Protein AF-A0A222VJP7-F1 (afdb_monomer_lite)

pLDDT: mean 75.84, std 18.6, range [34.06, 97.31]

Foldseek 3Di:
DDDDDDDPDDPDDPPQPDDPVPPPPCLVVLLVVLVVLLVVLVVCLVVLVVQLVDQDALVVVPDVCSVCRVVVNVVSNVSSVVSNVVSVVSNVVSVVSNVVSVVVVVVVVVVVVVSVVVRVVD

Radius of gyration: 29.97 Å; chains: 1; bounding box: 57×26×100 Å

Organism: NCBI:txid530584

Secondary structure (DSSP, 8-state):
---------------S-PPPTT-S-THHHHHHHHHHHHHHHHHHHHHHHHHHT----GGGG-TTTGGGHHHHHHHHHHHHHHHHHHHHHHHHHHHHHHHHHHHHHHHHHHHHHHHHHHHTT-

Structure (mmCIF, N/CA/C/O backbone):
data_AF-A0A222VJP7-F1
#
_entry.id   AF-A0A222VJP7-F1
#
loop_
_atom_site.group_PDB
_atom_site.id
_atom_site.type_symbol
_atom_site.label_atom_id
_atom_site.label_alt_id
_atom_site.label_comp_id
_atom_site.label_asym_id
_atom_site.label_entity_id
_atom_site.label_seq_id
_atom_site.pdbx_PDB_ins_code
_atom_site.Cartn_x
_atom_site.Cartn_y
_atom_site.Cartn_z
_atom_site.occupancy
_atom_site.B_iso_or_equiv
_atom_site.auth_seq_id
_atom_site.auth_comp_id
_atom_site.auth_asym_id
_atom_site.auth_atom_id
_atom_site.pdbx_PDB_model_num
ATOM 1 N N . MET A 1 1 ? -6.882 19.322 73.094 1.00 38.41 1 MET A N 1
ATOM 2 C CA . MET A 1 1 ? -6.525 18.138 72.287 1.00 38.41 1 MET A CA 1
ATOM 3 C C . MET A 1 1 ? -7.823 17.603 71.720 1.00 38.41 1 MET A C 1
ATOM 5 O O . MET A 1 1 ? -8.684 17.177 72.476 1.00 38.41 1 MET A O 1
ATOM 9 N N . THR A 1 2 ? -8.009 17.835 70.427 1.00 38.91 2 THR A N 1
ATOM 10 C CA . THR A 1 2 ? -9.276 17.767 69.694 1.00 38.91 2 THR A CA 1
ATOM 11 C C . THR A 1 2 ? -9.399 16.424 68.994 1.00 38.91 2 THR A C 1
ATOM 13 O O . THR A 1 2 ? -8.459 16.036 68.311 1.00 38.91 2 THR A O 1
ATOM 16 N N . THR A 1 3 ? -10.562 15.783 69.080 1.00 38.00 3 THR A N 1
ATOM 17 C CA . THR A 1 3 ? -11.137 14.991 67.980 1.00 38.00 3 THR A CA 1
ATOM 18 C C . THR A 1 3 ? -12.668 15.050 68.071 1.00 38.00 3 THR A C 1
ATOM 20 O O . THR A 1 3 ? -13.276 14.632 69.051 1.00 38.00 3 THR A O 1
ATOM 23 N N . VAL A 1 4 ? -13.260 15.663 67.042 1.00 43.66 4 VAL A N 1
ATOM 24 C CA . VAL A 1 4 ? -14.690 15.698 66.664 1.00 43.66 4 VAL A CA 1
ATOM 25 C C . VAL A 1 4 ? -14.818 14.762 65.413 1.00 43.66 4 VAL A C 1
ATOM 27 O O . VAL A 1 4 ? -13.783 14.282 64.952 1.00 43.66 4 VAL A O 1
ATOM 30 N N . PRO A 1 5 ? -16.000 14.431 64.848 1.00 60.31 5 PRO A N 1
ATOM 31 C CA . PRO A 1 5 ? -16.631 13.104 64.925 1.00 60.31 5 PRO A CA 1
ATOM 32 C C . PRO A 1 5 ? -17.114 12.553 63.545 1.00 60.31 5 PRO A C 1
ATOM 34 O O . PRO A 1 5 ? -16.865 13.165 62.515 1.00 60.31 5 PRO A O 1
ATOM 37 N N . ARG A 1 6 ? -17.946 11.491 63.579 1.00 41.00 6 ARG A N 1
ATOM 38 C CA . ARG A 1 6 ? -18.992 11.080 62.596 1.00 41.00 6 ARG A CA 1
ATOM 39 C C . ARG A 1 6 ? -18.591 10.395 61.277 1.00 41.00 6 ARG A C 1
ATOM 41 O O . ARG A 1 6 ? -17.848 10.944 60.480 1.00 41.00 6 ARG A O 1
ATOM 48 N N . GLY A 1 7 ? -19.292 9.286 60.997 1.00 34.06 7 GLY A N 1
ATOM 49 C CA . GLY A 1 7 ? -19.530 8.797 59.635 1.00 34.06 7 GLY A CA 1
ATOM 50 C C . GLY A 1 7 ? -19.809 7.295 59.509 1.00 34.06 7 GLY A C 1
ATOM 51 O O . GLY A 1 7 ? -19.075 6.629 58.800 1.00 34.06 7 GLY A O 1
ATOM 52 N N . ASN A 1 8 ? -20.838 6.751 60.174 1.00 45.50 8 ASN A N 1
ATOM 53 C CA . ASN A 1 8 ? -21.415 5.464 59.756 1.00 45.50 8 ASN A CA 1
ATOM 54 C C . ASN A 1 8 ? -22.452 5.782 58.674 1.00 45.50 8 ASN A C 1
ATOM 56 O O . ASN A 1 8 ? -23.554 6.219 59.004 1.00 45.50 8 ASN A O 1
ATOM 60 N N . GLY A 1 9 ? -22.066 5.635 57.411 1.00 36.75 9 GLY A N 1
ATOM 61 C CA . GLY A 1 9 ? -22.942 5.794 56.258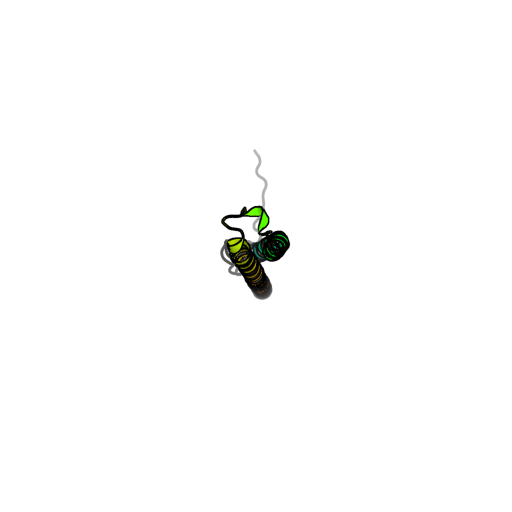 1.00 36.75 9 GLY A CA 1
ATOM 62 C C . GLY A 1 9 ? -22.513 4.828 55.166 1.00 36.75 9 GLY A C 1
ATOM 63 O O . GLY A 1 9 ? -21.488 5.051 54.536 1.00 36.75 9 GLY A O 1
ATOM 64 N N . ASP A 1 10 ? -23.290 3.757 55.028 1.00 40.00 10 ASP A N 1
ATOM 65 C CA . ASP A 1 10 ? -23.617 3.062 53.782 1.00 40.00 10 ASP A CA 1
ATOM 66 C C . ASP A 1 10 ? -22.479 2.844 52.771 1.00 40.00 10 ASP A C 1
ATOM 68 O O . ASP A 1 10 ? -22.461 3.429 51.685 1.00 40.00 10 ASP A O 1
ATOM 72 N N . ASP A 1 11 ? -21.585 1.898 53.078 1.00 37.91 11 ASP A N 1
ATOM 73 C CA . ASP A 1 11 ? -20.779 1.238 52.047 1.00 37.91 11 ASP A CA 1
ATOM 74 C C . ASP A 1 11 ? -21.700 0.342 51.212 1.00 37.91 11 ASP A C 1
ATOM 76 O O . ASP A 1 11 ? -21.974 -0.822 51.514 1.00 37.91 11 ASP A O 1
ATOM 80 N N . SER A 1 12 ? -22.237 0.971 50.175 1.00 40.56 12 SER A N 1
ATOM 81 C CA . SER A 1 12 ? -23.104 0.387 49.168 1.00 40.56 12 SER A CA 1
ATOM 82 C C . SER A 1 12 ? -22.377 -0.779 48.503 1.00 40.56 12 SER A C 1
ATOM 84 O O . SER A 1 12 ? -21.346 -0.618 47.851 1.00 40.56 12 SER A O 1
ATOM 86 N N . SER A 1 13 ? -22.933 -1.970 48.692 1.00 39.81 13 SER A N 1
ATOM 87 C CA . SER A 1 13 ? -22.535 -3.224 48.071 1.00 39.81 13 SER A CA 1
ATOM 88 C C . SER A 1 13 ? -22.525 -3.115 46.544 1.00 39.81 13 SER A C 1
ATOM 90 O O . SER A 1 13 ? -23.553 -3.285 45.889 1.00 39.81 13 SER A O 1
ATOM 92 N N . SER A 1 14 ? -21.339 -2.874 45.983 1.00 45.31 14 SER A N 1
ATOM 93 C CA . SER A 1 14 ? -21.020 -3.077 44.569 1.00 45.31 14 SER A CA 1
ATOM 94 C C . SER A 1 14 ? -21.172 -4.564 44.229 1.00 45.31 14 SER A C 1
ATOM 96 O O . SER A 1 14 ? -20.261 -5.364 44.441 1.00 45.31 14 SER A O 1
ATOM 98 N N . SER A 1 15 ? -22.367 -4.957 43.783 1.00 45.03 15 SER A N 1
ATOM 99 C CA . SER A 1 15 ? -22.682 -6.325 43.342 1.00 45.03 15 SER A CA 1
ATOM 100 C C . SER A 1 15 ? -22.755 -6.472 41.816 1.00 45.03 15 SER A C 1
ATOM 102 O O . SER A 1 15 ? -23.152 -7.519 41.310 1.00 45.03 15 SER A O 1
ATOM 104 N N . GLY A 1 16 ? -22.302 -5.465 41.067 1.00 45.78 16 GLY A N 1
ATOM 105 C CA . GLY A 1 16 ? -21.965 -5.623 39.656 1.00 45.78 16 GLY A CA 1
ATOM 106 C C . GLY A 1 16 ? -20.505 -6.042 39.541 1.00 45.78 16 GLY A C 1
ATOM 107 O O . GLY A 1 16 ? -19.625 -5.312 39.988 1.00 45.78 16 GLY A O 1
ATOM 108 N N . VAL A 1 17 ? -20.227 -7.209 38.959 1.00 55.66 17 VAL A N 1
ATOM 109 C CA . VAL A 1 17 ? -18.856 -7.555 38.567 1.00 55.66 17 VAL A CA 1
ATOM 110 C C . VAL A 1 17 ? -18.446 -6.551 37.492 1.00 55.66 17 VAL A C 1
ATOM 112 O O . VAL A 1 17 ? -18.875 -6.665 36.346 1.00 55.66 17 VAL A O 1
ATOM 115 N N . SER A 1 18 ? -17.664 -5.538 37.866 1.00 52.44 18 SER A N 1
ATOM 116 C CA . SER A 1 18 ? -16.972 -4.693 36.897 1.00 52.44 18 SER A CA 1
ATOM 117 C C . SER A 1 18 ? -16.168 -5.596 35.967 1.00 52.44 18 SER A C 1
ATOM 119 O O . SER A 1 18 ? -15.537 -6.552 36.432 1.00 52.44 18 SER A O 1
ATOM 121 N N . ALA A 1 19 ? -16.194 -5.310 34.662 1.00 53.53 19 ALA A N 1
ATOM 122 C CA . ALA A 1 19 ? -15.258 -5.930 33.732 1.00 53.53 19 ALA A CA 1
ATOM 123 C C . ALA A 1 19 ? -13.843 -5.814 34.338 1.00 53.53 19 ALA A C 1
ATOM 125 O O . ALA A 1 19 ? -13.521 -4.740 34.855 1.00 53.53 19 ALA A O 1
ATOM 126 N N . PRO A 1 20 ? -13.036 -6.895 34.367 1.00 53.00 20 PRO A N 1
ATOM 127 C CA . PRO A 1 20 ? -11.716 -6.844 34.984 1.00 53.00 20 PRO A CA 1
ATOM 128 C C . PRO A 1 20 ? -10.933 -5.657 34.420 1.00 53.00 20 PRO A C 1
ATOM 130 O O . PRO A 1 20 ? -10.951 -5.462 33.202 1.00 53.00 20 PRO A O 1
ATOM 133 N N . ASP A 1 21 ? -10.264 -4.882 35.279 1.00 48.41 21 ASP A N 1
ATOM 134 C CA . ASP A 1 21 ? -9.384 -3.794 34.843 1.00 48.41 21 ASP A CA 1
ATOM 135 C C . ASP A 1 21 ? -8.430 -4.334 33.763 1.00 48.41 21 ASP A C 1
ATOM 137 O O . ASP A 1 21 ? -7.602 -5.209 34.028 1.00 48.41 21 ASP A O 1
ATOM 141 N N . GLY A 1 22 ? -8.618 -3.873 32.522 1.00 50.16 22 GLY A N 1
ATOM 142 C CA . GLY A 1 22 ? -7.939 -4.399 31.331 1.00 50.16 22 GLY A CA 1
ATOM 143 C C . GLY A 1 22 ? -8.855 -4.887 30.198 1.00 50.16 22 GLY A C 1
ATOM 144 O O . GLY A 1 22 ? -8.363 -5.075 29.092 1.00 50.16 22 GLY A O 1
ATOM 145 N N . TYR A 1 23 ? -10.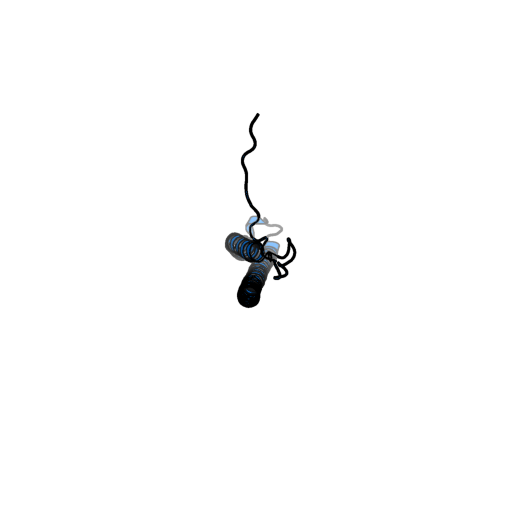166 -5.039 30.425 1.00 45.72 23 TYR A N 1
ATOM 146 C CA . TYR A 1 23 ? -11.187 -5.267 29.381 1.00 45.72 23 TYR A CA 1
ATOM 147 C C . TYR A 1 23 ? -11.831 -3.959 28.893 1.00 45.72 23 TYR A C 1
ATOM 149 O O . TYR A 1 23 ? -13.028 -3.891 28.645 1.00 45.72 23 TYR A O 1
ATOM 157 N N . THR A 1 24 ? -11.052 -2.889 28.766 1.00 53.81 24 THR A N 1
ATOM 158 C CA . THR A 1 24 ? -11.414 -1.841 27.809 1.00 53.81 24 THR A CA 1
ATOM 159 C C . THR A 1 24 ? -11.028 -2.402 26.454 1.00 53.81 24 THR A C 1
ATOM 161 O O . THR A 1 24 ? -9.826 -2.569 26.224 1.00 53.81 24 THR A O 1
ATOM 164 N N . ALA A 1 25 ? -11.973 -2.775 25.587 1.00 55.56 25 ALA A N 1
ATOM 165 C CA . ALA A 1 25 ? -11.571 -3.187 24.258 1.00 55.56 25 ALA A CA 1
ATOM 166 C C . ALA A 1 25 ? -10.729 -2.071 23.658 1.00 55.56 25 ALA A C 1
ATOM 168 O O . ALA A 1 25 ? -11.068 -0.887 23.693 1.00 55.56 25 ALA A O 1
ATOM 169 N N . ASP A 1 26 ? -9.603 -2.474 23.093 1.00 66.19 26 ASP A N 1
ATOM 170 C CA . ASP A 1 26 ? -8.691 -1.585 22.397 1.00 66.19 26 ASP A CA 1
ATOM 171 C C . ASP A 1 26 ? -9.291 -1.165 21.033 1.00 66.19 26 ASP A C 1
ATOM 173 O O . ASP A 1 26 ? -8.601 -0.972 20.042 1.00 66.19 26 ASP A O 1
ATOM 177 N N . THR A 1 27 ? -10.622 -1.058 20.952 1.00 67.75 27 THR A N 1
ATOM 178 C CA . THR A 1 27 ? -11.419 -0.698 19.774 1.00 67.75 27 THR A CA 1
ATOM 179 C C . THR A 1 27 ? -11.080 0.700 19.295 1.00 67.75 27 THR A C 1
ATOM 181 O O . THR A 1 27 ? -10.979 0.929 18.092 1.00 67.75 27 THR A O 1
ATOM 184 N N . GLY A 1 28 ? -10.800 1.612 20.231 1.00 68.25 28 GLY A N 1
ATOM 185 C CA . GLY A 1 28 ? -10.239 2.924 19.925 1.00 68.25 28 GLY A CA 1
ATOM 186 C C . GLY A 1 28 ? -8.885 2.835 19.214 1.00 68.25 28 GLY A C 1
ATOM 187 O O . GLY A 1 28 ? -8.657 3.571 18.252 1.00 68.25 28 GLY A O 1
ATOM 188 N N . SER A 1 29 ? -8.000 1.912 19.617 1.00 78.50 29 SER A N 1
ATOM 189 C CA . SER A 1 29 ? -6.724 1.712 18.920 1.00 78.50 29 SER A CA 1
ATOM 190 C C . SER A 1 29 ? -6.902 0.995 17.585 1.00 78.50 29 SER A C 1
ATOM 192 O O . SER A 1 29 ? -6.191 1.328 16.644 1.00 78.50 29 SER A O 1
ATOM 194 N N . MET A 1 30 ? -7.869 0.081 17.455 1.00 82.88 30 MET A N 1
ATOM 195 C CA . MET A 1 30 ? -8.190 -0.577 16.183 1.00 82.88 30 MET A CA 1
ATOM 196 C C . MET A 1 30 ? -8.661 0.431 15.135 1.00 82.88 30 MET A C 1
ATOM 198 O O . MET A 1 30 ? -8.152 0.429 14.017 1.00 82.88 30 MET A O 1
ATOM 202 N N . VAL A 1 31 ? -9.589 1.323 15.495 1.00 84.69 31 VAL A N 1
ATOM 203 C CA . VAL A 1 31 ? -10.075 2.378 14.591 1.00 84.69 31 VAL A CA 1
ATOM 204 C C . VAL A 1 31 ? -8.942 3.339 14.222 1.00 84.69 31 VAL A C 1
ATOM 206 O O . VAL A 1 31 ? -8.763 3.644 13.046 1.00 84.69 31 VAL A O 1
ATOM 209 N N . SER A 1 32 ? -8.131 3.754 15.198 1.00 85.31 32 SER A N 1
ATOM 210 C CA . SER A 1 32 ? -6.964 4.615 14.959 1.00 85.31 32 SER A CA 1
ATOM 211 C C . SER A 1 32 ? -5.924 3.956 14.042 1.00 85.31 32 SER A C 1
ATOM 213 O O . SER A 1 32 ? -5.421 4.578 13.109 1.00 85.31 32 SER A O 1
ATOM 215 N N . GLN A 1 33 ? -5.641 2.665 14.232 1.00 88.25 33 GLN A N 1
ATOM 216 C CA . GLN A 1 33 ? -4.727 1.911 13.371 1.00 88.25 33 GLN A CA 1
ATOM 217 C C . GLN A 1 33 ? -5.298 1.704 11.963 1.00 88.25 33 GLN A C 1
ATOM 219 O O . GLN A 1 33 ? -4.556 1.805 10.991 1.00 88.25 33 GLN A O 1
ATOM 224 N N . ALA A 1 34 ? -6.604 1.458 11.828 1.00 89.31 34 ALA A N 1
ATOM 225 C CA . ALA A 1 34 ? -7.267 1.388 10.527 1.00 89.31 34 ALA A CA 1
ATOM 226 C C . ALA A 1 34 ? -7.165 2.717 9.762 1.00 89.31 34 ALA A C 1
ATOM 228 O O . ALA A 1 34 ? -6.880 2.716 8.563 1.00 89.31 34 ALA A O 1
ATOM 229 N N . GLN A 1 35 ? -7.338 3.846 10.454 1.00 91.25 35 GLN A N 1
ATOM 230 C CA . GLN A 1 35 ? -7.126 5.177 9.882 1.00 91.25 35 GLN A CA 1
ATOM 231 C C . GLN A 1 35 ? -5.671 5.367 9.452 1.00 91.25 35 GLN A C 1
ATOM 233 O O . GLN A 1 35 ? -5.429 5.672 8.294 1.00 91.25 35 GLN A O 1
ATOM 238 N N . ALA A 1 36 ? -4.703 5.055 10.318 1.00 94.00 36 ALA A N 1
ATOM 239 C CA . ALA A 1 36 ? -3.284 5.182 9.986 1.00 94.00 36 ALA A CA 1
ATOM 240 C C . ALA A 1 36 ? -2.866 4.333 8.768 1.00 94.00 36 ALA A C 1
ATOM 242 O O . ALA A 1 36 ? -2.056 4.775 7.956 1.00 94.00 36 ALA A O 1
ATOM 243 N N . ILE A 1 37 ? -3.419 3.121 8.616 1.00 92.62 37 ILE A N 1
ATOM 244 C CA . ILE A 1 37 ? -3.200 2.295 7.417 1.00 92.62 37 ILE A CA 1
ATOM 245 C C . ILE A 1 37 ? -3.813 2.966 6.186 1.00 92.62 37 ILE A C 1
ATOM 247 O O . ILE A 1 37 ? -3.188 2.967 5.129 1.00 92.62 37 ILE A O 1
ATOM 251 N N . SER A 1 38 ? -5.019 3.521 6.312 1.00 93.88 38 SER A N 1
ATOM 252 C CA . SER A 1 38 ? -5.706 4.184 5.199 1.00 93.88 38 SER A CA 1
ATOM 253 C C . SER A 1 38 ? -4.936 5.422 4.739 1.00 93.88 38 SER A C 1
ATOM 255 O O . SER A 1 38 ? -4.646 5.533 3.554 1.00 93.88 38 SER A O 1
ATOM 257 N N . ASP A 1 39 ? -4.496 6.269 5.672 1.00 95.88 39 ASP A N 1
ATOM 258 C CA . ASP A 1 39 ? -3.694 7.465 5.392 1.00 95.88 39 ASP A CA 1
ATOM 259 C C . ASP A 1 39 ? -2.372 7.105 4.690 1.00 95.88 39 ASP A C 1
ATOM 261 O O . ASP A 1 39 ? -2.000 7.708 3.684 1.00 95.88 39 ASP A O 1
ATOM 265 N N . ALA A 1 40 ? -1.675 6.069 5.173 1.00 96.00 40 ALA A N 1
ATOM 266 C CA . ALA A 1 40 ? -0.436 5.601 4.553 1.00 96.00 40 ALA A CA 1
ATOM 267 C C . ALA A 1 40 ? -0.662 5.037 3.138 1.00 96.00 40 ALA A C 1
ATOM 269 O O . ALA A 1 40 ? 0.195 5.176 2.266 1.00 96.00 40 ALA A O 1
ATOM 270 N N . VAL A 1 41 ? -1.811 4.398 2.895 1.00 95.44 41 VAL A N 1
ATOM 271 C CA . VAL A 1 41 ? -2.199 3.944 1.554 1.00 95.44 41 VAL A CA 1
ATOM 272 C C . VAL A 1 41 ? -2.500 5.133 0.646 1.00 95.44 41 VAL A C 1
ATOM 274 O O . VAL A 1 41 ? -2.031 5.137 -0.489 1.00 95.44 41 VAL A O 1
ATOM 277 N N . GLU A 1 42 ? -3.226 6.144 1.125 1.00 93.81 42 GLU A N 1
ATOM 278 C CA . GLU A 1 42 ? -3.513 7.366 0.362 1.00 93.81 42 GLU A CA 1
ATOM 279 C C . GLU A 1 42 ? -2.233 8.117 -0.031 1.00 93.81 42 GLU A C 1
ATOM 281 O O . GLU A 1 42 ? -2.149 8.644 -1.140 1.00 93.81 42 GLU A O 1
ATOM 286 N N . GLU A 1 43 ? -1.212 8.114 0.830 1.00 94.50 43 GLU A N 1
ATOM 287 C CA . GLU A 1 43 ? 0.107 8.678 0.521 1.00 94.50 43 GLU A CA 1
ATOM 288 C C . GLU A 1 43 ? 0.890 7.827 -0.496 1.00 94.50 43 GLU A C 1
ATOM 290 O O . GLU A 1 43 ? 1.514 8.366 -1.410 1.00 94.50 43 GLU A O 1
ATOM 295 N N . ALA A 1 44 ? 0.847 6.496 -0.377 1.00 91.19 44 ALA A N 1
ATOM 296 C CA . ALA A 1 44 ? 1.627 5.588 -1.223 1.00 91.19 44 ALA A CA 1
ATOM 297 C C . ALA A 1 44 ? 1.013 5.341 -2.613 1.00 91.19 44 ALA A C 1
ATOM 299 O O . ALA A 1 44 ? 1.728 5.037 -3.573 1.00 91.19 44 ALA A O 1
ATOM 300 N N . GLN A 1 45 ? -0.309 5.446 -2.747 1.00 91.69 45 GLN A N 1
ATOM 301 C CA . GLN A 1 45 ? -1.026 5.104 -3.975 1.00 91.69 45 GLN A CA 1
ATOM 302 C C . GLN A 1 45 ? -0.621 5.976 -5.184 1.00 91.69 45 GLN A C 1
ATOM 304 O O . GLN A 1 45 ? -0.381 5.401 -6.251 1.00 91.69 45 GLN A O 1
ATOM 309 N N . PRO A 1 46 ? -0.445 7.308 -5.058 1.00 93.06 46 PRO A N 1
ATOM 310 C CA . PRO A 1 46 ? 0.080 8.138 -6.141 1.00 93.06 46 PRO A CA 1
ATOM 311 C C . PRO A 1 46 ? 1.500 7.745 -6.567 1.00 93.06 46 PRO A C 1
ATOM 313 O O . PRO A 1 46 ? 1.822 7.791 -7.753 1.00 93.06 46 PRO A O 1
ATOM 316 N N . GLU A 1 47 ? 2.367 7.339 -5.633 1.00 92.38 47 GLU A N 1
ATOM 317 C CA . GLU A 1 47 ? 3.710 6.862 -5.984 1.00 92.38 47 GLU A CA 1
ATOM 318 C C . GLU A 1 47 ? 3.659 5.542 -6.758 1.00 92.38 47 GLU A C 1
ATOM 320 O O . GLU A 1 47 ? 4.360 5.388 -7.760 1.00 92.38 47 GLU A O 1
ATOM 325 N N . ALA A 1 48 ? 2.792 4.612 -6.348 1.00 90.12 48 ALA A N 1
ATOM 326 C CA . ALA A 1 48 ? 2.574 3.354 -7.058 1.00 90.12 48 ALA A CA 1
ATOM 327 C C . ALA A 1 48 ? 2.036 3.573 -8.485 1.00 90.12 48 ALA A C 1
ATOM 329 O O . ALA A 1 48 ? 2.480 2.904 -9.424 1.00 90.12 48 ALA A O 1
ATOM 330 N N . GLU A 1 49 ? 1.121 4.529 -8.664 1.00 89.56 49 GLU A N 1
ATOM 331 C CA . GLU A 1 49 ? 0.593 4.921 -9.975 1.00 89.56 49 GLU A CA 1
ATOM 332 C C . GLU A 1 49 ? 1.686 5.538 -10.861 1.00 89.56 49 GLU A C 1
ATOM 334 O O . GLU A 1 49 ? 1.886 5.103 -11.999 1.00 89.56 49 GLU A O 1
ATOM 339 N N . ASN A 1 50 ? 2.455 6.488 -10.321 1.00 90.62 50 ASN A N 1
ATOM 340 C CA . ASN A 1 50 ? 3.566 7.127 -11.031 1.00 90.62 50 ASN A CA 1
ATOM 341 C C . ASN A 1 50 ? 4.644 6.118 -11.443 1.00 90.62 50 ASN A C 1
ATOM 343 O O . ASN A 1 50 ? 5.166 6.179 -12.560 1.00 90.62 50 ASN A O 1
ATOM 347 N N . LEU A 1 51 ? 4.955 5.159 -10.570 1.00 87.81 51 LEU A N 1
ATOM 348 C CA . LEU A 1 51 ? 5.884 4.081 -10.879 1.00 87.81 51 LEU A CA 1
ATOM 349 C C . LEU A 1 51 ? 5.391 3.266 -12.078 1.00 87.81 51 LEU A C 1
ATOM 351 O O . LEU A 1 51 ? 6.145 3.063 -13.024 1.00 87.81 51 LEU A O 1
ATOM 355 N N . GLY A 1 52 ? 4.121 2.855 -12.087 1.00 83.94 52 GLY A N 1
ATOM 356 C CA . GLY A 1 52 ? 3.540 2.085 -13.191 1.00 83.94 52 GLY A CA 1
ATOM 357 C C . GLY A 1 52 ? 3.476 2.842 -14.523 1.00 83.94 52 GLY A C 1
ATOM 358 O O . GLY A 1 52 ? 3.546 2.219 -15.584 1.00 83.94 52 GLY A O 1
ATOM 359 N N . ALA A 1 53 ? 3.378 4.172 -14.472 1.00 85.88 53 ALA A N 1
ATOM 360 C CA . ALA A 1 53 ? 3.371 5.059 -15.635 1.00 85.88 53 ALA A CA 1
ATOM 361 C C . ALA A 1 53 ? 4.776 5.465 -16.116 1.00 85.88 53 ALA A C 1
ATOM 363 O O . ALA A 1 53 ? 4.905 6.153 -17.130 1.00 85.88 53 ALA A O 1
ATOM 364 N N . THR A 1 54 ? 5.833 5.064 -15.405 1.00 85.31 54 THR A N 1
ATOM 365 C CA . THR A 1 54 ? 7.204 5.435 -15.758 1.00 85.31 54 THR A CA 1
ATOM 366 C C . THR A 1 54 ? 7.648 4.697 -17.020 1.00 85.31 54 THR A C 1
ATOM 368 O O . THR A 1 54 ? 7.912 3.492 -17.014 1.00 85.31 54 THR A O 1
ATOM 371 N N . GLU A 1 55 ? 7.772 5.442 -18.116 1.00 75.62 55 GLU A N 1
ATOM 372 C CA . GLU A 1 55 ? 8.398 4.972 -19.348 1.00 75.62 55 GLU A CA 1
ATOM 373 C C . GLU A 1 55 ? 9.890 5.303 -19.349 1.00 75.62 55 GLU A C 1
ATOM 375 O O . GLU A 1 55 ? 10.316 6.336 -18.833 1.00 75.62 55 GLU A O 1
ATOM 380 N N . VAL A 1 56 ? 10.695 4.425 -19.950 1.00 80.06 56 VAL A N 1
ATOM 381 C CA . VAL A 1 56 ? 12.140 4.640 -20.072 1.00 80.06 56 VAL A CA 1
ATOM 382 C C . VAL A 1 56 ? 12.508 4.595 -21.540 1.00 80.06 56 VAL A C 1
ATOM 384 O O . VAL A 1 56 ? 12.107 3.677 -22.261 1.00 80.06 56 VAL A O 1
ATOM 387 N N . ALA A 1 57 ? 13.258 5.589 -22.006 1.00 76.31 57 ALA A N 1
ATOM 388 C CA . ALA A 1 57 ? 13.630 5.654 -23.404 1.00 76.31 57 ALA A CA 1
ATOM 389 C C . ALA A 1 57 ? 14.787 4.689 -23.683 1.00 76.31 57 ALA A C 1
ATOM 391 O O . ALA A 1 57 ? 15.722 4.555 -22.897 1.00 76.31 57 ALA A O 1
ATOM 392 N N . GLY A 1 58 ? 14.793 4.067 -24.866 1.00 71.50 58 GLY A N 1
ATOM 393 C CA . GLY A 1 58 ? 15.932 3.252 -25.318 1.00 71.50 58 GLY A CA 1
ATOM 394 C C . GLY A 1 58 ? 17.264 4.011 -25.314 1.00 71.50 58 GLY A C 1
ATOM 395 O O . GLY A 1 58 ? 18.317 3.412 -25.108 1.00 71.50 58 GLY A O 1
ATOM 396 N N . ALA A 1 59 ? 17.208 5.337 -25.477 1.00 76.50 59 ALA A N 1
ATOM 397 C CA . ALA A 1 59 ? 18.365 6.221 -25.394 1.00 76.50 59 ALA A CA 1
ATOM 398 C C . ALA A 1 59 ? 19.036 6.216 -24.006 1.00 76.50 59 ALA A C 1
ATOM 400 O O . ALA A 1 59 ? 20.256 6.362 -23.938 1.00 76.50 59 ALA A O 1
ATOM 401 N N . ASP A 1 60 ? 18.280 5.971 -22.930 1.00 80.75 60 ASP A N 1
ATOM 402 C CA . ASP A 1 60 ? 18.784 5.976 -21.548 1.00 80.75 60 ASP A CA 1
ATOM 403 C C . ASP A 1 60 ? 19.648 4.744 -21.234 1.00 80.75 60 ASP A C 1
ATOM 405 O O . ASP A 1 60 ? 20.473 4.762 -20.323 1.00 80.75 60 ASP A O 1
ATOM 409 N N . PHE A 1 61 ? 19.513 3.677 -22.028 1.00 81.06 61 PHE A N 1
ATOM 410 C CA . PHE A 1 61 ? 20.301 2.446 -21.904 1.00 81.06 61 PHE A CA 1
ATOM 411 C C . PHE A 1 61 ? 21.570 2.451 -22.771 1.00 81.06 61 PHE A C 1
ATOM 413 O O . PHE A 1 61 ? 22.398 1.541 -22.674 1.00 81.06 61 PHE A O 1
ATOM 420 N N . GLY A 1 62 ? 21.749 3.473 -23.614 1.00 80.81 62 GLY A N 1
ATOM 421 C CA . GLY A 1 62 ? 22.822 3.536 -24.603 1.00 80.81 62 GLY A CA 1
ATOM 422 C C . GLY A 1 62 ? 22.642 2.556 -25.773 1.00 80.81 62 GLY A C 1
ATOM 423 O O . GLY A 1 62 ? 21.786 1.675 -25.771 1.00 80.81 62 GLY A O 1
ATOM 424 N N . ILE A 1 63 ? 23.481 2.701 -26.806 1.00 80.12 63 ILE A N 1
ATOM 425 C CA . ILE A 1 63 ? 23.323 1.989 -28.094 1.00 80.12 63 ILE A CA 1
ATOM 426 C C . ILE A 1 63 ? 23.391 0.461 -27.938 1.00 80.12 63 ILE A C 1
ATOM 428 O O . ILE A 1 63 ? 22.681 -0.258 -28.631 1.00 80.12 63 ILE A O 1
ATOM 432 N N . ALA A 1 64 ? 24.235 -0.040 -27.034 1.00 84.31 64 ALA A N 1
ATOM 433 C CA . ALA A 1 64 ? 24.472 -1.474 -26.872 1.00 84.31 64 ALA A CA 1
ATOM 434 C C . ALA A 1 64 ? 23.361 -2.222 -26.112 1.00 84.31 64 ALA A C 1
ATOM 436 O O . ALA A 1 64 ? 23.406 -3.450 -26.061 1.00 84.31 64 ALA A O 1
ATOM 437 N N . HIS A 1 65 ? 22.433 -1.502 -25.472 1.00 81.81 65 HIS A N 1
ATOM 438 C CA . HIS A 1 65 ? 21.399 -2.082 -24.606 1.00 81.81 65 HIS A CA 1
ATOM 439 C C . HIS A 1 65 ? 20.010 -1.480 -24.840 1.00 81.81 65 HIS A C 1
ATOM 441 O O . HIS A 1 65 ? 19.104 -1.705 -24.034 1.00 81.81 65 HIS A O 1
ATOM 447 N N . ALA A 1 66 ? 19.821 -0.724 -25.923 1.00 81.75 66 ALA A N 1
ATOM 448 C CA . ALA A 1 66 ? 18.551 -0.084 -26.249 1.00 81.75 66 ALA A CA 1
ATOM 449 C C . ALA A 1 66 ? 17.397 -1.099 -26.357 1.00 81.75 66 ALA A C 1
ATOM 451 O O . ALA A 1 66 ? 16.256 -0.783 -26.023 1.00 81.75 66 ALA A O 1
ATOM 452 N N . GLU A 1 67 ? 17.689 -2.346 -26.740 1.00 84.62 67 GLU A N 1
ATOM 453 C CA . GLU A 1 67 ? 16.726 -3.446 -26.791 1.00 84.62 67 GLU A CA 1
ATOM 454 C C . GLU A 1 67 ? 16.187 -3.863 -25.411 1.00 84.62 67 GLU A C 1
ATOM 456 O O . GLU A 1 67 ? 15.111 -4.453 -25.325 1.00 84.62 67 GLU A O 1
ATOM 461 N N . ARG A 1 68 ? 16.894 -3.537 -24.319 1.00 86.44 68 ARG A N 1
ATOM 462 C CA . ARG A 1 68 ? 16.468 -3.852 -22.944 1.00 86.44 68 ARG A CA 1
ATOM 463 C C . ARG A 1 68 ? 15.416 -2.893 -22.406 1.00 86.44 68 ARG A C 1
ATOM 465 O O . ARG A 1 68 ? 14.717 -3.260 -21.463 1.00 86.44 68 ARG A O 1
ATOM 472 N N . ALA A 1 69 ? 15.285 -1.707 -22.998 1.00 86.62 69 ALA A N 1
ATOM 473 C CA . ALA A 1 69 ? 14.376 -0.673 -22.513 1.00 86.62 69 ALA A CA 1
ATOM 474 C C . ALA A 1 69 ? 12.929 -1.172 -22.440 1.00 86.62 69 ALA A C 1
ATOM 476 O O . ALA A 1 69 ? 12.287 -1.021 -21.409 1.00 86.62 69 ALA A O 1
ATOM 477 N N . ALA A 1 70 ? 12.461 -1.889 -23.467 1.00 86.50 70 ALA A N 1
ATOM 478 C CA . ALA A 1 70 ? 11.115 -2.461 -23.475 1.00 86.50 70 ALA A CA 1
ATOM 479 C C . ALA A 1 70 ? 10.884 -3.455 -22.320 1.00 86.50 70 ALA A C 1
ATOM 481 O O . ALA A 1 70 ? 9.842 -3.421 -21.668 1.00 86.50 70 ALA A O 1
ATOM 482 N N . GLY A 1 71 ? 11.866 -4.319 -22.037 1.00 88.88 71 GLY A N 1
ATOM 483 C CA . GLY A 1 71 ? 11.791 -5.266 -20.922 1.00 88.88 71 GLY A CA 1
ATOM 484 C C . GLY A 1 71 ? 11.816 -4.569 -19.561 1.00 88.88 71 GLY A C 1
ATOM 485 O O . GLY A 1 71 ? 11.077 -4.954 -18.659 1.00 88.88 71 GLY A O 1
ATOM 486 N N . TYR A 1 72 ? 12.621 -3.515 -19.425 1.00 89.06 72 TYR A N 1
ATOM 487 C CA . TYR A 1 72 ? 12.670 -2.708 -18.210 1.00 89.06 72 TYR A CA 1
ATOM 488 C C . TYR A 1 72 ? 11.355 -1.955 -17.973 1.00 89.06 72 TYR A C 1
ATOM 490 O O . TYR A 1 72 ? 10.794 -2.050 -16.886 1.00 89.06 72 TYR A O 1
ATOM 498 N N . THR A 1 73 ? 10.812 -1.284 -18.992 1.00 89.25 73 THR A N 1
ATOM 499 C CA . THR A 1 73 ? 9.502 -0.618 -18.920 1.00 89.25 73 THR A CA 1
ATOM 500 C C . THR A 1 73 ? 8.394 -1.602 -18.548 1.00 89.25 73 THR A C 1
ATOM 502 O O . THR A 1 73 ? 7.574 -1.304 -17.685 1.00 89.25 73 THR A O 1
ATOM 505 N N . ALA A 1 74 ? 8.395 -2.812 -19.118 1.00 90.56 74 ALA A N 1
ATOM 506 C CA . ALA A 1 74 ? 7.433 -3.849 -18.746 1.00 90.56 74 ALA A CA 1
ATOM 507 C C . ALA A 1 74 ? 7.570 -4.288 -17.274 1.00 90.56 74 ALA A C 1
ATOM 509 O O . ALA A 1 74 ? 6.564 -4.480 -16.587 1.00 90.56 74 ALA A O 1
ATOM 510 N N . ALA A 1 75 ? 8.800 -4.422 -16.770 1.00 90.75 75 ALA A N 1
ATOM 511 C CA . ALA A 1 75 ? 9.052 -4.777 -15.375 1.00 90.75 75 ALA A CA 1
ATOM 512 C C . ALA A 1 75 ? 8.604 -3.670 -14.406 1.00 90.75 75 ALA A C 1
ATOM 514 O O . ALA A 1 75 ? 7.949 -3.965 -13.408 1.00 90.75 75 ALA A O 1
ATOM 515 N N . VAL A 1 76 ? 8.900 -2.406 -14.720 1.00 91.31 76 VAL A N 1
ATOM 516 C CA . VAL A 1 76 ? 8.473 -1.240 -13.928 1.00 91.31 76 VAL A CA 1
ATOM 517 C C . VAL A 1 76 ? 6.950 -1.123 -13.897 1.00 91.31 76 VAL A C 1
ATOM 519 O O . VAL A 1 76 ? 6.370 -0.962 -12.824 1.00 91.31 76 VAL A O 1
ATOM 522 N N . ARG A 1 77 ? 6.284 -1.327 -15.037 1.00 91.50 77 ARG A N 1
ATOM 523 C CA . ARG A 1 77 ? 4.821 -1.389 -15.101 1.00 91.50 77 ARG A CA 1
ATOM 524 C C . ARG A 1 77 ? 4.250 -2.493 -14.211 1.00 91.50 77 ARG A C 1
ATOM 526 O O . ARG A 1 77 ? 3.336 -2.239 -13.434 1.00 91.50 77 ARG A O 1
ATOM 533 N N . THR A 1 78 ? 4.821 -3.697 -14.284 1.00 94.25 78 THR A N 1
ATOM 534 C CA . THR A 1 78 ? 4.409 -4.834 -13.441 1.00 94.25 78 THR A CA 1
ATOM 535 C C . THR A 1 78 ? 4.572 -4.509 -11.954 1.00 94.25 78 THR A C 1
ATOM 537 O O . THR A 1 78 ? 3.724 -4.868 -11.139 1.00 94.25 78 THR A O 1
ATOM 540 N 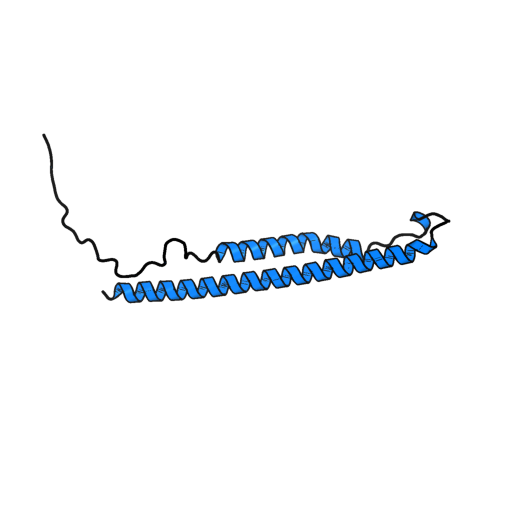N . LEU A 1 79 ? 5.648 -3.806 -11.592 1.00 92.44 79 LEU A N 1
ATOM 541 C CA . LEU A 1 79 ? 5.893 -3.378 -10.219 1.00 92.44 79 LEU A CA 1
ATOM 542 C C . LEU A 1 79 ? 4.850 -2.355 -9.747 1.00 92.44 79 LEU A C 1
ATOM 544 O O . LEU A 1 79 ? 4.323 -2.510 -8.648 1.00 92.44 79 LEU A O 1
ATOM 548 N N . GLY A 1 80 ? 4.507 -1.364 -10.576 1.00 93.06 80 GLY A N 1
ATOM 549 C CA . GLY A 1 80 ? 3.445 -0.396 -10.279 1.00 93.06 80 GLY A CA 1
ATOM 550 C C . GLY A 1 80 ? 2.066 -1.048 -10.131 1.00 93.06 80 GLY A C 1
ATOM 551 O O . GLY A 1 80 ? 1.357 -0.784 -9.162 1.00 93.06 80 GLY A O 1
ATOM 552 N N . GLU A 1 81 ? 1.709 -1.973 -11.029 1.00 92.44 81 GLU A N 1
ATOM 553 C CA . GLU A 1 81 ? 0.465 -2.756 -10.939 1.00 92.44 81 GLU A CA 1
ATOM 554 C C . GLU A 1 81 ? 0.407 -3.579 -9.636 1.00 92.44 81 GLU A C 1
ATOM 556 O O . GLU A 1 81 ? -0.613 -3.584 -8.942 1.00 92.44 81 GLU A O 1
ATOM 561 N N . GLY A 1 82 ? 1.516 -4.221 -9.253 1.00 94.06 82 GLY A N 1
ATOM 562 C CA . GLY A 1 82 ? 1.628 -4.956 -7.991 1.00 94.06 82 GLY A CA 1
ATOM 563 C C . GLY A 1 82 ? 1.529 -4.057 -6.754 1.00 94.06 82 GLY A C 1
ATOM 564 O O . GLY A 1 82 ? 0.839 -4.405 -5.794 1.00 94.06 82 GLY A O 1
ATOM 565 N N . ALA A 1 83 ? 2.166 -2.885 -6.783 1.00 94.75 83 ALA A N 1
ATOM 566 C CA . ALA A 1 83 ? 2.100 -1.906 -5.701 1.00 94.75 83 ALA A CA 1
ATOM 567 C C . ALA A 1 83 ? 0.674 -1.358 -5.515 1.00 94.75 83 ALA A C 1
ATOM 569 O O . ALA A 1 83 ? 0.184 -1.283 -4.388 1.00 94.75 83 ALA A O 1
ATOM 570 N N . MET A 1 84 ? -0.042 -1.076 -6.608 1.00 94.81 84 MET A N 1
ATOM 571 C CA . MET A 1 84 ? -1.458 -0.695 -6.563 1.00 94.81 84 MET A CA 1
ATOM 572 C C . MET A 1 84 ? -2.344 -1.811 -5.993 1.00 94.81 84 MET A C 1
ATOM 574 O O . MET A 1 84 ? -3.214 -1.549 -5.160 1.00 94.81 84 MET A O 1
ATOM 578 N N . ALA A 1 85 ? -2.109 -3.067 -6.383 1.00 95.88 85 ALA A N 1
ATOM 579 C CA . ALA A 1 85 ? -2.839 -4.207 -5.825 1.00 95.88 85 ALA A CA 1
ATOM 580 C C . ALA A 1 85 ? -2.594 -4.372 -4.312 1.00 95.88 85 ALA A C 1
ATOM 582 O O . ALA A 1 85 ? -3.515 -4.700 -3.555 1.00 95.88 85 ALA A O 1
ATOM 583 N N . MET A 1 86 ? -1.369 -4.103 -3.854 1.00 95.38 86 MET A N 1
ATOM 584 C CA . MET A 1 86 ? -1.030 -4.091 -2.433 1.00 95.38 86 MET A CA 1
ATOM 585 C C . MET A 1 86 ? -1.748 -2.960 -1.690 1.00 95.38 86 MET A C 1
ATOM 587 O O . MET A 1 86 ? -2.348 -3.226 -0.651 1.00 95.38 86 MET A O 1
ATOM 591 N N . CYS A 1 87 ? -1.770 -1.743 -2.244 1.00 93.94 87 CYS A N 1
ATOM 592 C CA . CYS A 1 87 ? -2.529 -0.612 -1.697 1.00 93.94 87 CYS A CA 1
ATOM 593 C C . CYS A 1 87 ? -4.012 -0.972 -1.511 1.00 93.94 87 CYS A C 1
ATOM 595 O O . CYS A 1 87 ? -4.561 -0.803 -0.425 1.00 93.94 87 CYS A O 1
ATOM 597 N N . GLY A 1 88 ? -4.641 -1.578 -2.525 1.00 95.56 88 GLY A N 1
ATOM 598 C CA . GLY A 1 88 ? -6.027 -2.049 -2.426 1.00 95.56 88 GLY A CA 1
ATOM 599 C C . GLY A 1 88 ? -6.238 -3.118 -1.345 1.00 95.56 88 GLY A C 1
ATOM 600 O O . GLY A 1 88 ? -7.237 -3.091 -0.628 1.00 95.56 88 GLY A O 1
ATOM 601 N N . SER A 1 89 ? -5.280 -4.035 -1.180 1.00 97.31 89 SER A N 1
ATOM 602 C CA . SER A 1 89 ? -5.336 -5.075 -0.141 1.00 97.31 89 SER A CA 1
ATOM 603 C C . SER A 1 89 ? -5.207 -4.492 1.271 1.00 97.31 89 SER A C 1
ATOM 605 O O . SER A 1 89 ? -5.913 -4.920 2.183 1.00 97.31 89 SER A O 1
ATOM 607 N N . LEU A 1 90 ? -4.335 -3.497 1.452 1.00 95.31 90 LEU A N 1
ATOM 608 C CA . LEU A 1 90 ? -4.158 -2.787 2.721 1.00 95.31 90 LEU A CA 1
ATOM 609 C C . LEU A 1 90 ? -5.391 -1.953 3.080 1.00 95.31 90 LEU A C 1
ATOM 611 O O . LEU A 1 90 ? -5.820 -1.975 4.230 1.00 95.31 90 LEU A O 1
ATOM 615 N N . LEU A 1 91 ? -6.013 -1.297 2.100 1.00 94.56 91 LEU A N 1
ATOM 616 C CA . LEU A 1 91 ? -7.255 -0.556 2.317 1.00 94.56 91 LEU A CA 1
ATOM 617 C C . LEU A 1 91 ? -8.406 -1.487 2.735 1.00 94.56 91 LEU A C 1
ATOM 619 O O . LEU A 1 91 ? -9.161 -1.183 3.658 1.00 94.56 91 LEU A O 1
ATOM 623 N N . ALA A 1 92 ? -8.513 -2.666 2.114 1.00 94.56 92 ALA A N 1
ATOM 624 C CA . ALA A 1 92 ? -9.493 -3.680 2.509 1.00 94.56 92 ALA A CA 1
ATOM 625 C C . ALA A 1 92 ? -9.246 -4.216 3.933 1.00 94.56 92 ALA A C 1
ATOM 627 O O . ALA A 1 92 ? -10.195 -4.446 4.692 1.00 94.56 92 ALA A O 1
ATOM 628 N N . LEU A 1 93 ? -7.976 -4.387 4.314 1.00 92.44 93 LEU A N 1
ATOM 629 C CA . LEU A 1 93 ? -7.589 -4.745 5.677 1.00 92.44 93 LEU A CA 1
ATOM 630 C C . LEU A 1 93 ? -7.995 -3.650 6.671 1.00 92.44 93 LEU A C 1
ATOM 632 O O . LEU A 1 93 ? -8.632 -3.963 7.676 1.00 92.44 93 LEU A O 1
ATOM 636 N N . ALA A 1 94 ? -7.690 -2.384 6.378 1.00 92.00 94 ALA A N 1
ATOM 637 C CA . ALA A 1 94 ? -8.086 -1.248 7.205 1.00 92.00 94 ALA A CA 1
ATOM 638 C C . ALA A 1 94 ? -9.606 -1.199 7.411 1.00 92.00 94 ALA A C 1
ATOM 640 O O . ALA A 1 94 ? -10.069 -1.114 8.548 1.00 92.00 94 ALA A O 1
ATOM 641 N N . GLY A 1 95 ? -10.389 -1.363 6.340 1.00 90.31 95 GLY A N 1
ATOM 642 C CA . GLY A 1 95 ? -11.850 -1.425 6.428 1.00 90.31 95 GLY A CA 1
ATOM 643 C C . GLY A 1 95 ? -12.352 -2.573 7.311 1.00 90.31 95 GLY A C 1
ATOM 644 O O . GLY A 1 95 ? -13.275 -2.391 8.103 1.00 90.31 95 GLY A O 1
ATOM 645 N N . SER A 1 96 ? -11.708 -3.742 7.238 1.00 91.25 96 SER A N 1
ATOM 646 C CA . SER A 1 96 ? -12.049 -4.896 8.082 1.00 91.25 96 SER A CA 1
ATOM 647 C C . SER A 1 96 ? -11.737 -4.645 9.562 1.00 91.25 96 SER A C 1
ATOM 649 O O . SER A 1 96 ? -12.536 -5.001 10.427 1.00 91.25 96 SER A O 1
ATOM 651 N N . ILE A 1 97 ? -10.600 -4.006 9.861 1.00 87.25 97 ILE A N 1
ATOM 652 C CA . ILE A 1 97 ? -10.207 -3.636 11.229 1.00 87.25 97 ILE A CA 1
ATOM 653 C C . ILE A 1 97 ? -11.170 -2.586 11.794 1.00 87.25 97 ILE A C 1
ATOM 655 O O . ILE A 1 97 ? -11.658 -2.758 12.910 1.00 87.25 97 ILE A O 1
ATOM 659 N N . GLY A 1 98 ? -11.484 -1.541 11.024 1.00 86.31 98 GLY A N 1
ATOM 660 C CA . GLY A 1 98 ? -12.424 -0.494 11.431 1.00 86.31 98 GLY A CA 1
ATOM 661 C C . GLY A 1 98 ? -13.815 -1.056 11.729 1.00 86.31 98 GLY A C 1
ATOM 662 O O . GLY A 1 98 ? -14.349 -0.837 12.814 1.00 86.31 98 GLY A O 1
ATOM 663 N N . GLY A 1 99 ? -14.358 -1.878 10.824 1.00 85.00 99 GLY A N 1
ATOM 664 C CA . GLY A 1 99 ? -15.666 -2.511 11.012 1.00 85.00 99 GLY A CA 1
ATOM 665 C C . GLY A 1 99 ? -15.717 -3.511 12.174 1.00 85.00 99 GLY A C 1
ATOM 666 O O . GLY A 1 99 ? -16.754 -3.648 12.824 1.00 85.00 99 GLY A O 1
ATOM 667 N N . ALA A 1 100 ? -14.618 -4.211 12.473 1.00 82.88 100 ALA A N 1
ATOM 668 C CA . ALA A 1 100 ? -14.521 -5.043 13.675 1.00 82.88 100 ALA A CA 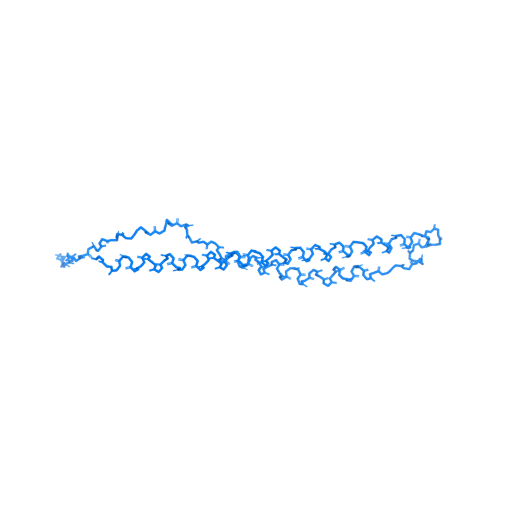1
ATOM 669 C C . ALA A 1 100 ? -14.469 -4.183 14.950 1.00 82.88 100 ALA A C 1
ATOM 671 O O . ALA A 1 100 ? -15.144 -4.499 15.929 1.00 82.88 100 ALA A O 1
ATOM 672 N N . GLY A 1 101 ? -13.720 -3.076 14.921 1.00 78.81 101 GLY A N 1
ATOM 673 C CA . GLY A 1 101 ? -13.630 -2.118 16.022 1.00 78.81 101 GLY A CA 1
ATOM 674 C C . GLY A 1 101 ? -14.992 -1.539 16.413 1.00 78.81 101 GLY A C 1
ATOM 675 O O . GLY A 1 101 ? -15.341 -1.539 17.591 1.00 78.81 101 GLY A O 1
ATOM 676 N N . GLU A 1 102 ? -15.798 -1.123 15.433 1.00 80.44 102 GLU A N 1
ATOM 677 C CA . GLU A 1 102 ? -17.156 -0.609 15.668 1.00 80.44 102 GLU A CA 1
ATOM 678 C C . GLU A 1 102 ? -18.095 -1.663 16.271 1.00 80.44 102 GLU A C 1
ATOM 680 O O . GLU A 1 102 ? -18.830 -1.374 17.217 1.00 80.44 102 GLU A O 1
ATOM 685 N N . GLN A 1 103 ? -18.055 -2.901 15.766 1.00 81.25 103 GLN A N 1
ATOM 686 C CA . GLN A 1 103 ? -18.882 -3.993 16.290 1.00 81.25 103 GLN A CA 1
ATOM 687 C C . GLN A 1 103 ? -18.545 -4.318 17.746 1.00 81.25 103 GLN A C 1
ATOM 689 O O . GLN A 1 103 ? -19.450 -4.479 18.566 1.00 81.25 103 GLN A O 1
ATOM 694 N N . TYR A 1 104 ? -17.255 -4.385 18.080 1.00 79.56 104 TYR A N 1
ATOM 695 C CA . TYR A 1 104 ? -16.825 -4.603 19.457 1.00 79.56 104 TYR A CA 1
ATOM 696 C C . TYR A 1 104 ? -17.231 -3.437 20.362 1.00 79.56 104 TYR A C 1
ATOM 698 O O . TYR A 1 104 ? -17.784 -3.687 21.429 1.00 79.56 104 TYR A O 1
ATOM 706 N N . ALA A 1 105 ? -17.071 -2.186 19.917 1.00 78.50 105 ALA A N 1
ATOM 707 C CA . ALA A 1 105 ? -17.504 -1.017 20.683 1.00 78.50 105 ALA A CA 1
ATOM 708 C C . ALA A 1 105 ? -19.024 -1.019 20.950 1.00 78.50 105 ALA A C 1
ATOM 710 O O . ALA A 1 105 ? -19.460 -0.714 22.061 1.00 78.50 105 ALA A O 1
ATOM 711 N N . SER A 1 106 ? -19.842 -1.411 19.964 1.00 78.94 106 SER A N 1
ATOM 712 C CA . SER A 1 106 ? -21.296 -1.551 20.139 1.00 78.94 106 SER A CA 1
ATOM 713 C 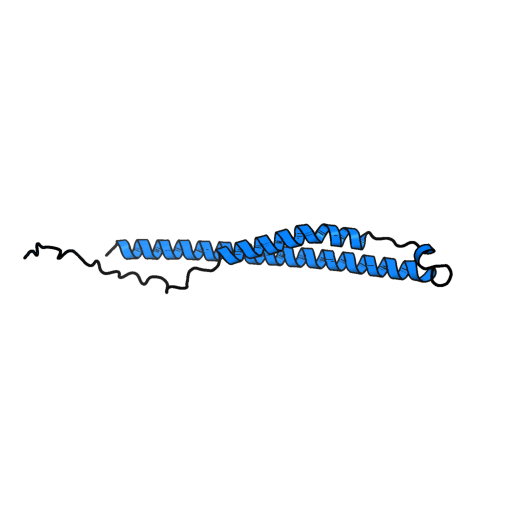C . SER A 1 106 ? -21.646 -2.650 21.144 1.00 78.94 106 SER A C 1
ATOM 715 O O . SER A 1 106 ? -22.460 -2.432 22.040 1.00 78.94 106 SER A O 1
ATOM 717 N N . ALA A 1 107 ? -21.006 -3.818 21.035 1.00 78.75 107 ALA A N 1
ATOM 718 C CA . ALA A 1 107 ? -21.238 -4.937 21.945 1.00 78.75 107 ALA A CA 1
ATOM 719 C C . ALA A 1 107 ? -20.838 -4.603 23.393 1.00 78.75 107 ALA A C 1
ATOM 721 O O . ALA A 1 107 ? -21.526 -5.005 24.332 1.00 78.75 107 ALA A O 1
ATOM 722 N N . GLU A 1 108 ? -19.756 -3.846 23.585 1.00 73.50 108 GLU A N 1
ATOM 723 C CA . GLU A 1 108 ? -19.353 -3.342 24.899 1.00 73.50 108 GLU A CA 1
ATOM 724 C C . GLU A 1 108 ? -20.358 -2.344 25.472 1.00 73.50 108 GLU A C 1
ATOM 726 O O . GLU A 1 108 ? -20.738 -2.465 26.637 1.00 73.50 108 GLU A O 1
ATOM 731 N N . ALA A 1 109 ? -20.833 -1.390 24.666 1.00 76.19 109 ALA A N 1
ATOM 732 C CA . ALA A 1 109 ? -21.832 -0.416 25.099 1.00 76.19 109 ALA A CA 1
ATOM 733 C C . ALA A 1 109 ? -23.146 -1.099 25.524 1.00 76.19 109 ALA A C 1
ATOM 735 O O . ALA A 1 109 ? -23.722 -0.762 26.565 1.00 76.19 109 ALA A O 1
ATOM 736 N N . GLU A 1 110 ? -23.596 -2.103 24.767 1.00 75.62 110 GLU A N 1
ATOM 737 C CA . GLU A 1 110 ? -24.771 -2.912 25.099 1.00 75.62 110 GLU A CA 1
ATOM 738 C C . GLU A 1 110 ? -24.580 -3.673 26.417 1.00 75.62 110 GLU A C 1
ATOM 740 O O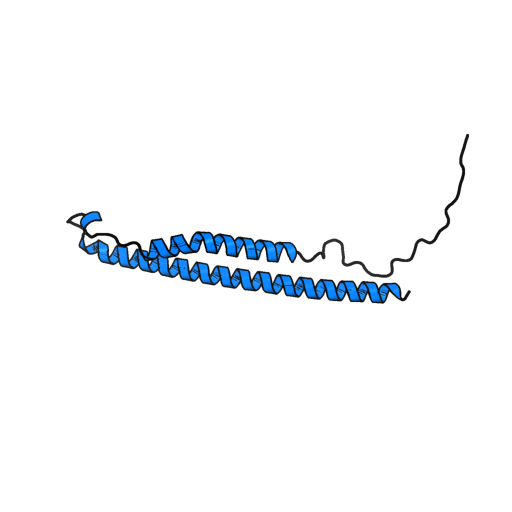 . GLU A 1 110 ? -25.427 -3.588 27.311 1.00 75.62 110 GLU A O 1
ATOM 745 N N . GLN A 1 111 ? -23.446 -4.357 26.589 1.00 73.88 111 GLN A N 1
ATOM 746 C CA . GLN A 1 111 ? -23.138 -5.083 27.824 1.00 73.88 111 GLN A CA 1
ATOM 747 C C . GLN A 1 111 ? -23.046 -4.149 29.033 1.00 73.88 111 GLN A C 1
ATOM 749 O O . GLN A 1 111 ? -23.629 -4.441 30.079 1.00 73.88 111 GLN A O 1
ATOM 754 N N . GLN A 1 112 ? -22.390 -2.998 28.892 1.00 70.62 112 GLN A N 1
ATOM 755 C CA . GLN A 1 112 ? -22.272 -2.007 29.959 1.00 70.62 112 GLN A CA 1
ATOM 756 C C . GLN A 1 112 ? -23.647 -1.450 30.357 1.00 70.62 112 GLN A C 1
ATOM 758 O O . GLN A 1 112 ? -23.941 -1.315 31.546 1.00 70.62 112 GLN A O 1
ATOM 763 N N . SER A 1 113 ? -24.532 -1.204 29.385 1.00 69.31 113 SER A N 1
ATOM 764 C CA . SER A 1 113 ? -25.910 -0.776 29.651 1.00 69.31 113 SER A CA 1
ATOM 765 C C . SER A 1 113 ? -26.720 -1.841 30.405 1.00 69.31 113 SER A C 1
ATOM 767 O O . SER A 1 113 ? -27.375 -1.523 31.399 1.00 69.31 113 SER A O 1
ATOM 769 N N . SER A 1 114 ? -26.602 -3.114 30.010 1.00 69.69 114 SER A N 1
ATOM 770 C CA . SER A 1 114 ? -27.271 -4.245 30.661 1.00 69.69 114 SER A CA 1
ATOM 771 C C . SER A 1 114 ? -26.783 -4.453 32.095 1.00 69.69 114 SER A C 1
ATOM 773 O O . SER A 1 114 ? -27.588 -4.731 32.987 1.00 69.69 114 SER A O 1
ATOM 775 N N . VAL A 1 115 ? -25.477 -4.309 32.342 1.00 64.31 115 VAL A N 1
ATOM 776 C CA . VAL A 1 115 ? -24.890 -4.403 33.688 1.00 64.31 115 VAL A CA 1
ATOM 777 C C . VAL A 1 115 ? -25.380 -3.255 34.568 1.00 64.31 115 VAL A C 1
ATOM 779 O O . VAL A 1 115 ? -25.857 -3.504 35.675 1.00 64.31 115 VAL A O 1
ATOM 782 N N . ASN A 1 116 ? -25.355 -2.017 34.068 1.00 66.00 116 ASN A N 1
ATOM 783 C CA . ASN A 1 116 ? -25.840 -0.850 34.810 1.00 66.00 116 ASN A CA 1
ATOM 784 C C . ASN A 1 116 ? -27.326 -0.973 35.168 1.00 66.00 116 ASN A C 1
ATOM 786 O O . ASN A 1 116 ? -27.723 -0.636 36.283 1.00 66.00 116 ASN A O 1
ATOM 790 N N . GLN A 1 117 ? -28.147 -1.490 34.252 1.00 63.25 117 GLN A N 1
ATOM 791 C CA . GLN A 1 117 ? -29.580 -1.680 34.471 1.00 63.25 117 GLN A CA 1
ATOM 792 C C . GLN A 1 117 ? -29.884 -2.850 35.419 1.00 63.25 117 GLN A C 1
ATOM 794 O O . GLN A 1 117 ? -30.811 -2.770 36.220 1.00 63.25 117 GLN A O 1
ATOM 799 N N . SER A 1 118 ? -29.075 -3.912 35.384 1.00 60.22 118 SER A N 1
ATOM 800 C CA . SER A 1 118 ? -29.196 -5.045 36.313 1.00 60.22 118 SER A CA 1
ATOM 801 C C . SER A 1 118 ? -28.710 -4.698 37.726 1.00 60.22 118 SER A C 1
ATOM 803 O O . SER A 1 118 ? -29.245 -5.218 38.700 1.00 60.22 118 SER A O 1
ATOM 805 N N . GLY A 1 119 ? -27.727 -3.799 37.851 1.00 54.75 119 GLY A N 1
ATOM 806 C CA . GLY A 1 119 ? -27.189 -3.334 39.133 1.00 54.75 119 GLY A CA 1
ATOM 807 C C . GLY A 1 119 ? -28.009 -2.237 39.820 1.00 54.75 119 GLY A C 1
ATOM 808 O O . GLY A 1 119 ? -27.856 -2.042 41.017 1.00 54.75 119 GLY A O 1
ATOM 809 N N . SER A 1 120 ? -28.894 -1.540 39.099 1.00 52.66 120 SER A N 1
ATOM 810 C CA . SER A 1 120 ? -29.762 -0.480 39.652 1.00 52.66 120 SER A CA 1
ATOM 811 C C . SER A 1 120 ? -31.120 -0.986 40.169 1.00 52.66 120 SER A C 1
ATOM 813 O O . SER A 1 120 ? -31.963 -0.188 40.578 1.00 52.66 120 SER A O 1
ATOM 815 N N . GLY A 1 121 ? -31.332 -2.308 40.163 1.00 51.09 121 GLY A N 1
ATOM 816 C CA . GLY A 1 121 ? -32.508 -2.982 40.726 1.00 51.09 121 GLY A CA 1
ATOM 817 C C . GLY A 1 121 ? -32.287 -3.656 42.090 1.00 51.09 121 GLY A C 1
ATOM 818 O O . GLY A 1 121 ? -33.190 -4.355 42.552 1.00 51.09 121 GLY A O 1
ATOM 819 N N . LEU A 1 122 ? -31.112 -3.476 42.705 1.00 44.12 122 LEU A N 1
ATOM 820 C CA . LEU A 1 122 ? -30.758 -3.922 44.061 1.00 44.12 122 LEU A CA 1
ATOM 821 C C . LEU A 1 122 ? -30.581 -2.710 44.980 1.00 44.12 122 LEU A C 1
ATOM 823 O O . LEU A 1 122 ? -30.926 -2.848 46.174 1.00 44.12 122 LEU A O 1
#

Sequence (122 aa):
MTTVPRGNGDDSSSSGVSAPDGYTADTGSMVSQAQAISDAVEEAQPEAENLGATEVAGADFGIAHAERAAGYTAAVRTLGEGAMAMCGSLLALAGSIGGAGEQYASAEAEQQSSVNQSGSGL